Protein AF-A0A534IIW3-F1 (afdb_monomer_lite)

pLDDT: mean 70.83, std 12.28, range [40.91, 93.0]

Sequence (104 aa):
MATTTAAAPGAIARVAHEIKRPYVQVFGFLGLVTLIEVQIPSLGQTFHISETLQVVLLMSTAAAKAALVALYYMHLKYEPRILKLLPVAPLAFVILLLVVLSTA

Structure (mmCIF, N/CA/C/O backbone):
data_AF-A0A534IIW3-F1
#
_entry.id   AF-A0A534IIW3-F1
#
loop_
_atom_site.group_PDB
_atom_site.id
_atom_site.type_symbol
_atom_site.label_atom_id
_atom_site.label_alt_id
_atom_site.label_comp_id
_atom_site.label_asym_id
_atom_site.label_entity_id
_atom_site.label_seq_id
_atom_site.pdbx_PDB_ins_code
_atom_site.Cartn_x
_atom_site.Cartn_y
_atom_site.Cartn_z
_atom_site.occupancy
_atom_site.B_iso_or_equiv
_atom_site.auth_seq_id
_atom_site.auth_comp_id
_atom_site.auth_asym_id
_atom_site.auth_atom_id
_atom_site.pdbx_PDB_model_num
ATOM 1 N N . MET A 1 1 ? -33.992 0.710 47.624 1.00 40.91 1 MET A N 1
ATOM 2 C CA . MET A 1 1 ? -34.580 0.857 46.275 1.00 40.91 1 MET A CA 1
ATOM 3 C C . MET A 1 1 ? -33.448 1.125 45.297 1.00 40.91 1 MET A C 1
ATOM 5 O O . MET A 1 1 ? -32.946 2.238 45.261 1.00 40.91 1 MET A O 1
ATOM 9 N N . ALA A 1 2 ? -32.976 0.093 44.598 1.00 43.59 2 ALA A N 1
ATOM 10 C CA . ALA A 1 2 ? -31.946 0.234 43.574 1.00 43.59 2 ALA A CA 1
ATOM 11 C C . ALA A 1 2 ? -32.630 0.557 42.240 1.00 43.59 2 ALA A C 1
ATOM 13 O O . ALA A 1 2 ? -33.373 -0.261 41.701 1.00 43.59 2 ALA A O 1
ATOM 14 N N . THR A 1 3 ? -32.420 1.768 41.738 1.00 48.34 3 THR A N 1
ATOM 15 C CA . THR A 1 3 ? -32.846 2.202 40.409 1.00 48.34 3 THR A CA 1
ATOM 16 C C . THR A 1 3 ? -31.976 1.510 39.360 1.00 48.34 3 THR A C 1
ATOM 18 O O . THR A 1 3 ? -30.891 1.972 39.017 1.00 48.34 3 THR A O 1
ATOM 21 N N . THR A 1 4 ? -32.436 0.363 38.853 1.00 53.84 4 THR A N 1
ATOM 22 C CA . THR A 1 4 ? -31.894 -0.219 37.620 1.00 53.84 4 THR A CA 1
ATOM 23 C C . THR A 1 4 ? -32.422 0.618 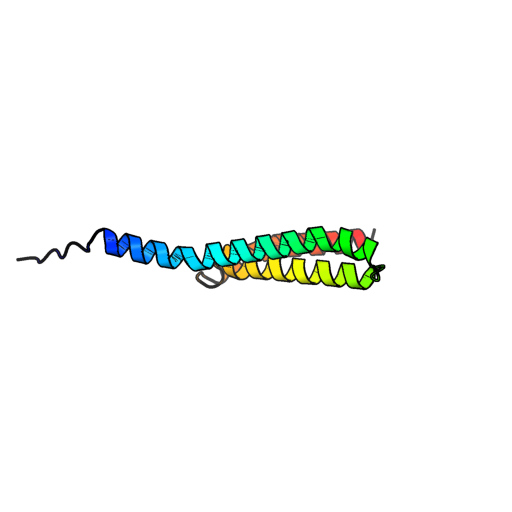36.453 1.00 53.84 4 THR A C 1
ATOM 25 O O . THR A 1 4 ? -33.545 0.459 35.981 1.00 53.84 4 THR A O 1
ATOM 28 N N . THR A 1 5 ? -31.628 1.600 36.031 1.00 58.16 5 THR A N 1
ATOM 29 C CA . THR A 1 5 ? -31.836 2.301 34.764 1.00 58.16 5 THR A CA 1
ATOM 30 C C . THR A 1 5 ? -31.422 1.338 33.658 1.00 58.16 5 THR A C 1
ATOM 32 O O . THR A 1 5 ? -30.244 1.228 33.323 1.00 58.16 5 THR A O 1
ATOM 35 N N . ALA A 1 6 ? -32.386 0.589 33.124 1.00 58.38 6 ALA A N 1
ATOM 36 C CA . ALA A 1 6 ? -32.200 -0.207 31.921 1.00 58.38 6 ALA A CA 1
ATOM 37 C C . ALA A 1 6 ? -31.867 0.744 30.761 1.00 58.38 6 ALA A C 1
ATOM 39 O O . ALA A 1 6 ? -32.745 1.413 30.215 1.00 58.38 6 ALA A O 1
ATOM 40 N N . ALA A 1 7 ? -30.581 0.854 30.421 1.00 57.41 7 ALA A N 1
ATOM 41 C CA . ALA A 1 7 ? -30.132 1.574 29.240 1.00 57.41 7 ALA A CA 1
ATOM 42 C C . ALA A 1 7 ? -30.878 1.015 28.018 1.00 57.41 7 ALA A C 1
ATOM 44 O O . ALA A 1 7 ? -30.807 -0.181 27.734 1.00 57.41 7 ALA A O 1
ATOM 45 N N . ALA A 1 8 ? -31.647 1.869 27.338 1.00 61.38 8 ALA A N 1
ATOM 46 C CA . ALA A 1 8 ? -32.510 1.470 26.235 1.00 61.38 8 ALA A CA 1
ATOM 47 C C . ALA A 1 8 ? -31.715 0.660 25.185 1.00 61.38 8 ALA A C 1
ATOM 49 O O . ALA A 1 8 ? -30.659 1.130 24.750 1.00 61.38 8 ALA A O 1
ATOM 50 N N . PRO A 1 9 ? -32.212 -0.503 24.713 1.00 60.47 9 PRO A N 1
ATOM 51 C CA . PRO A 1 9 ? -31.501 -1.367 23.759 1.00 60.47 9 PRO A CA 1
ATOM 52 C C . PRO A 1 9 ? -31.030 -0.626 22.495 1.00 60.47 9 PRO A C 1
ATOM 54 O O . PRO A 1 9 ? -29.990 -0.939 21.916 1.00 60.47 9 PRO A O 1
ATOM 57 N N . GLY A 1 10 ? -31.768 0.415 22.092 1.00 59.75 10 GLY A N 1
ATOM 58 C CA . GLY A 1 10 ? -31.430 1.266 20.953 1.00 59.75 10 GLY A CA 1
ATOM 59 C C . GLY A 1 10 ? -30.213 2.175 21.166 1.00 59.75 10 GLY A C 1
ATOM 60 O O . GLY A 1 10 ? -29.544 2.505 20.191 1.00 59.75 10 GLY A O 1
ATOM 61 N N . ALA A 1 11 ? -29.886 2.557 22.406 1.00 61.19 11 ALA A N 1
ATOM 62 C CA . ALA A 1 11 ? -28.734 3.413 22.700 1.00 61.19 11 ALA A CA 1
ATOM 63 C C . ALA A 1 11 ? -27.409 2.678 22.443 1.00 61.19 11 ALA A C 1
ATOM 65 O O . ALA A 1 11 ? -26.506 3.234 21.820 1.00 61.19 11 ALA A O 1
ATOM 66 N N . ILE A 1 12 ? -27.328 1.396 22.819 1.00 60.16 12 ILE A N 1
ATOM 67 C CA . ILE A 1 12 ? -26.151 0.551 22.559 1.00 60.16 12 ILE A CA 1
ATOM 68 C C . ILE A 1 12 ? -25.993 0.290 21.050 1.00 60.16 12 ILE A C 1
ATOM 70 O O . ILE A 1 12 ? -24.885 0.369 20.521 1.00 60.16 12 ILE A O 1
ATOM 74 N N . ALA A 1 13 ? -27.100 0.074 20.327 1.00 60.06 13 ALA A N 1
ATOM 75 C CA . ALA A 1 13 ? -27.080 -0.114 18.874 1.00 60.06 13 ALA A CA 1
ATOM 76 C C . ALA A 1 13 ? -26.636 1.148 18.103 1.00 60.06 13 ALA A C 1
ATOM 78 O O . ALA A 1 13 ? -25.891 1.039 17.129 1.00 60.06 13 ALA A O 1
ATOM 79 N N . ARG A 1 14 ? -27.047 2.348 18.544 1.00 59.50 14 ARG A N 1
ATOM 80 C CA . ARG A 1 14 ? -26.648 3.627 17.923 1.00 59.50 14 ARG A CA 1
ATOM 81 C C . ARG A 1 14 ? -25.151 3.901 18.093 1.00 59.50 14 ARG A C 1
ATOM 83 O O . ARG A 1 14 ? -24.492 4.248 17.117 1.00 59.50 14 ARG A O 1
ATOM 90 N N . VAL A 1 15 ? -24.609 3.671 19.291 1.00 58.91 15 VAL A N 1
ATOM 91 C CA . VAL A 1 15 ? -23.171 3.835 19.581 1.00 58.91 15 VAL A CA 1
ATOM 92 C C . VAL A 1 15 ? -22.330 2.812 18.808 1.00 58.91 15 VAL A C 1
ATOM 94 O O . VAL A 1 15 ? -21.332 3.172 18.187 1.00 58.91 15 VAL A O 1
ATOM 97 N N . ALA A 1 16 ? -22.763 1.547 18.753 1.00 56.97 16 ALA A N 1
ATOM 98 C CA . ALA A 1 16 ? -22.086 0.521 17.958 1.00 56.97 16 ALA A CA 1
ATOM 99 C C . ALA A 1 16 ? -22.086 0.840 16.449 1.00 56.97 16 ALA A C 1
ATOM 101 O O . ALA A 1 16 ? -21.133 0.504 15.743 1.00 56.97 16 ALA A O 1
ATOM 102 N N . HIS A 1 17 ? -23.138 1.493 15.945 1.00 55.19 17 HIS A N 1
ATOM 103 C CA . HIS A 1 17 ? -23.227 1.904 14.545 1.00 55.19 17 HIS A CA 1
ATOM 104 C C . HIS A 1 17 ? -22.307 3.093 14.214 1.00 55.19 17 HIS A C 1
ATOM 106 O O . HIS A 1 17 ? -21.718 3.123 13.133 1.00 55.19 17 HIS A O 1
ATOM 112 N N . GLU A 1 18 ? -22.113 4.038 15.140 1.00 56.56 18 GLU A N 1
ATOM 113 C CA . GLU A 1 18 ? -21.178 5.154 14.938 1.00 56.56 18 GLU A CA 1
ATOM 114 C C . GLU A 1 18 ? -19.719 4.701 14.817 1.00 56.56 18 GLU A C 1
ATOM 116 O O . GLU A 1 18 ? -19.000 5.198 13.951 1.00 56.56 18 GLU A O 1
ATOM 121 N N . ILE A 1 19 ? -19.294 3.707 15.603 1.00 56.34 19 ILE A N 1
ATOM 122 C CA . ILE A 1 19 ? -17.906 3.211 15.589 1.00 56.34 19 ILE A CA 1
ATOM 123 C C . ILE A 1 19 ? -17.569 2.483 14.270 1.00 56.34 19 ILE A C 1
ATOM 125 O O . ILE A 1 19 ? -16.418 2.487 13.831 1.00 56.34 19 ILE A O 1
ATOM 129 N N . LYS A 1 20 ? -18.561 1.898 13.580 1.00 56.59 20 LYS A N 1
ATOM 130 C CA . LYS A 1 20 ? -18.352 1.174 12.309 1.00 56.59 20 LYS A CA 1
ATOM 131 C C . LYS A 1 20 ? -18.225 2.086 11.080 1.00 56.59 20 LYS A C 1
ATOM 133 O O . LYS A 1 20 ? -17.549 1.708 10.124 1.00 56.59 20 LYS A O 1
ATOM 138 N N . ARG A 1 21 ? -18.828 3.284 11.091 1.00 57.78 21 ARG A N 1
ATOM 139 C CA . ARG A 1 21 ? -18.800 4.239 9.958 1.00 57.78 21 ARG A CA 1
ATOM 140 C C . ARG A 1 21 ? -17.393 4.602 9.451 1.00 57.78 21 ARG A C 1
ATOM 142 O O . ARG A 1 21 ? -17.214 4.561 8.233 1.00 57.78 21 ARG A O 1
ATOM 149 N N . PRO A 1 22 ? -16.395 4.922 10.299 1.00 66.75 22 PRO A N 1
ATOM 150 C CA . PRO A 1 22 ? -15.074 5.315 9.803 1.00 66.75 22 PRO A CA 1
ATOM 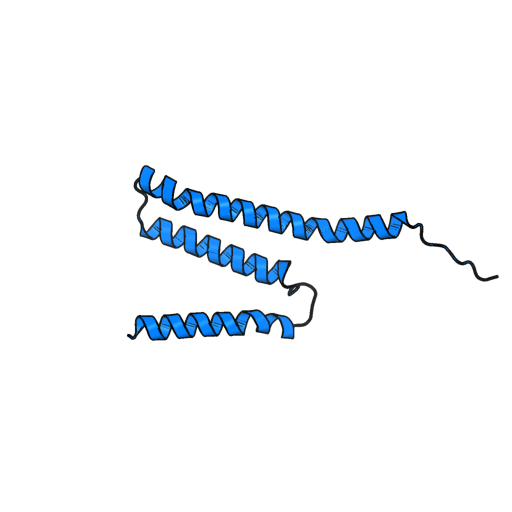151 C C . PRO A 1 22 ? -14.338 4.178 9.077 1.00 66.75 22 PRO A C 1
ATOM 153 O O . PRO A 1 22 ? -13.669 4.429 8.078 1.00 66.75 22 PRO A O 1
ATOM 156 N N . TYR A 1 23 ? -14.507 2.921 9.502 1.00 63.34 23 TYR A N 1
ATOM 157 C CA . TYR A 1 23 ? -13.858 1.767 8.863 1.00 63.34 23 TYR A CA 1
ATOM 158 C C . TYR A 1 23 ? -14.380 1.502 7.449 1.00 63.34 23 TYR A C 1
ATOM 160 O O . TYR A 1 23 ? -13.597 1.292 6.524 1.00 63.34 23 TYR A O 1
ATOM 168 N N . VAL A 1 24 ? -15.701 1.559 7.266 1.00 70.69 24 VAL A N 1
ATOM 169 C CA . VAL A 1 24 ? -16.332 1.306 5.960 1.00 70.69 24 VAL A CA 1
ATOM 170 C C . VAL A 1 24 ? -16.003 2.421 4.958 1.00 70.69 24 VAL A C 1
ATOM 172 O O . VAL A 1 24 ? -15.843 2.152 3.770 1.00 70.69 24 VAL A O 1
ATOM 175 N N . GLN A 1 25 ? -15.825 3.662 5.423 1.00 75.88 25 GLN A N 1
ATOM 176 C CA . GLN A 1 25 ? -15.377 4.771 4.572 1.00 75.88 25 GLN A CA 1
ATOM 177 C C . GLN A 1 25 ? -13.939 4.578 4.078 1.00 75.88 25 GLN A C 1
ATOM 179 O O . GLN A 1 25 ? -13.675 4.754 2.890 1.00 75.88 25 GLN A O 1
ATOM 184 N N . VAL A 1 26 ? -13.021 4.170 4.962 1.00 76.00 26 VAL A N 1
ATOM 185 C CA . VAL A 1 26 ? -11.629 3.880 4.581 1.00 76.00 26 VAL A CA 1
ATOM 186 C C . VAL A 1 26 ? -11.567 2.684 3.630 1.00 76.00 26 VAL A C 1
ATOM 188 O O . VAL A 1 26 ? -10.837 2.737 2.645 1.00 76.00 26 VAL A O 1
ATOM 191 N N . PHE A 1 27 ? -12.385 1.650 3.852 1.00 75.38 27 PHE A N 1
ATOM 192 C CA . PHE A 1 27 ? -12.523 0.524 2.925 1.00 75.38 27 PHE A CA 1
ATOM 193 C C . PHE A 1 27 ? -12.963 0.961 1.527 1.00 75.38 27 PHE A C 1
ATOM 195 O O . PHE A 1 27 ? -12.335 0.595 0.536 1.00 75.38 27 PHE A O 1
ATOM 202 N N . GLY A 1 28 ? -14.024 1.773 1.451 1.00 82.19 28 GLY A N 1
ATOM 203 C CA . GLY A 1 28 ? -14.527 2.302 0.186 1.00 82.19 28 GLY A CA 1
ATOM 204 C C . GLY A 1 28 ? -13.484 3.157 -0.533 1.00 82.19 28 GLY A C 1
ATOM 205 O O . GLY A 1 28 ? -13.296 3.007 -1.738 1.00 82.19 28 GLY A O 1
ATOM 206 N N . PHE A 1 29 ? -12.749 3.991 0.210 1.00 83.31 29 PHE A N 1
ATOM 207 C CA . PHE A 1 29 ? -11.651 4.783 -0.340 1.00 83.31 29 PHE A CA 1
ATOM 208 C C . PHE A 1 29 ? -10.527 3.896 -0.887 1.00 83.31 29 PHE A C 1
ATOM 210 O O . PHE A 1 29 ? -10.107 4.088 -2.023 1.00 83.31 29 PHE A O 1
ATOM 217 N N . LEU A 1 30 ? -10.085 2.882 -0.135 1.00 82.19 30 LEU A N 1
ATOM 218 C CA . LEU A 1 30 ? -9.091 1.919 -0.615 1.00 82.19 30 LEU A CA 1
ATOM 219 C C . LEU A 1 30 ? -9.558 1.202 -1.883 1.00 82.19 30 LEU A C 1
ATOM 221 O O . LEU A 1 30 ? -8.789 1.115 -2.836 1.00 82.19 30 LEU A O 1
ATOM 225 N N . GLY A 1 31 ? -10.809 0.740 -1.914 1.00 83.50 31 GLY A N 1
ATOM 226 C CA . GLY A 1 31 ? -11.399 0.110 -3.093 1.00 83.50 31 GLY A CA 1
ATOM 227 C C . GLY A 1 31 ? -11.381 1.032 -4.312 1.00 83.50 31 GLY A C 1
ATOM 228 O O . GLY A 1 31 ? -10.973 0.610 -5.392 1.00 83.50 31 GLY A O 1
ATOM 229 N N . LEU A 1 32 ? -11.732 2.307 -4.131 1.00 86.12 32 LEU A N 1
ATOM 230 C CA . LEU A 1 32 ? -11.710 3.298 -5.205 1.00 86.12 32 LEU A CA 1
ATOM 231 C C . LEU A 1 32 ? -10.287 3.576 -5.706 1.00 86.12 32 LEU A C 1
ATOM 233 O O . LEU A 1 32 ? -10.056 3.576 -6.913 1.00 86.12 32 LEU A O 1
ATOM 237 N N . VAL A 1 33 ? -9.317 3.751 -4.801 1.00 83.81 33 VAL A N 1
ATOM 238 C CA . VAL A 1 33 ? -7.908 3.952 -5.178 1.00 83.81 33 VAL A CA 1
ATOM 239 C C . VAL A 1 33 ? -7.364 2.714 -5.900 1.00 83.81 33 VAL A C 1
ATOM 241 O O . VAL A 1 33 ? -6.538 2.851 -6.794 1.00 83.81 33 VAL A O 1
ATOM 244 N N . THR A 1 34 ? -7.801 1.498 -5.552 1.00 85.56 34 THR A N 1
ATOM 245 C CA . THR A 1 34 ? -7.424 0.262 -6.267 1.00 85.56 34 THR A CA 1
ATOM 246 C C . THR A 1 34 ? -8.036 0.205 -7.656 1.00 85.56 34 THR A C 1
ATOM 248 O O . THR A 1 34 ? -7.340 -0.127 -8.609 1.00 85.56 34 THR A O 1
ATOM 251 N N . LEU A 1 35 ? -9.308 0.580 -7.790 1.00 85.69 35 LEU A N 1
ATOM 252 C CA . LEU A 1 35 ? -9.967 0.629 -9.089 1.00 85.69 35 LEU A CA 1
ATOM 253 C C . LEU A 1 35 ? -9.250 1.610 -10.023 1.00 85.69 35 LEU A C 1
ATOM 255 O O . LEU A 1 35 ? -8.963 1.268 -11.161 1.00 85.69 35 LEU A O 1
ATOM 259 N N . ILE A 1 36 ? -8.885 2.793 -9.521 1.00 83.44 36 ILE A N 1
ATOM 260 C CA . ILE A 1 36 ? -8.095 3.771 -10.278 1.00 83.44 36 ILE A CA 1
ATOM 261 C C . ILE A 1 36 ? -6.740 3.172 -10.673 1.00 83.44 36 ILE A C 1
ATOM 263 O O . ILE A 1 36 ? -6.361 3.257 -11.835 1.00 83.44 36 ILE A O 1
ATOM 267 N N . GLU A 1 37 ? -6.039 2.521 -9.743 1.00 80.88 37 GLU A N 1
ATOM 268 C CA . GLU A 1 37 ? -4.736 1.893 -9.997 1.00 80.88 37 GLU A CA 1
ATOM 269 C C . GLU A 1 37 ? -4.777 0.861 -11.122 1.00 80.88 37 GLU A C 1
ATOM 271 O O . GLU A 1 37 ? -3.895 0.871 -11.970 1.00 80.88 37 GLU A O 1
ATOM 276 N N . VAL A 1 38 ? -5.805 0.009 -11.163 1.00 84.25 38 VAL A N 1
ATOM 277 C CA . VAL A 1 38 ? -5.983 -0.992 -12.228 1.00 84.25 38 VAL A CA 1
ATOM 278 C C . V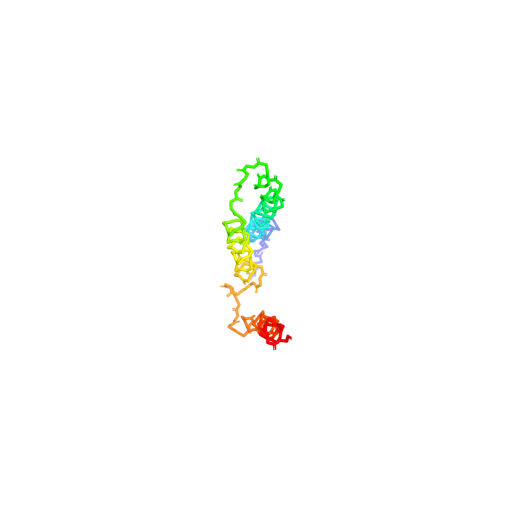AL A 1 38 ? -6.226 -0.323 -13.584 1.00 84.25 38 VAL A C 1
ATOM 280 O O . VAL A 1 38 ? -5.788 -0.839 -14.610 1.00 84.25 38 VAL A O 1
ATOM 283 N N . GLN A 1 39 ? -6.850 0.858 -13.594 1.00 81.19 39 GLN A N 1
ATOM 284 C CA . GLN A 1 39 ? -7.113 1.608 -14.820 1.00 81.19 39 GLN A CA 1
ATOM 285 C C . GLN A 1 39 ? -5.906 2.437 -15.305 1.00 81.19 39 GLN A C 1
ATOM 287 O O . GLN A 1 39 ? -5.825 2.734 -16.501 1.00 81.19 39 GLN A O 1
ATOM 292 N N . ILE A 1 40 ? -4.954 2.796 -14.430 1.00 76.88 40 ILE A N 1
ATOM 293 C CA . ILE A 1 40 ? -3.759 3.584 -14.792 1.00 76.88 40 ILE A CA 1
ATOM 294 C C . ILE A 1 40 ? -2.884 2.884 -15.857 1.00 76.88 40 ILE A C 1
ATOM 296 O O . ILE A 1 40 ? -2.480 3.572 -16.793 1.00 76.88 40 ILE A O 1
ATOM 300 N N . PRO A 1 41 ? -2.585 1.569 -15.792 1.00 72.88 41 PRO A N 1
ATOM 301 C CA . PRO A 1 41 ? -1.904 0.811 -16.847 1.00 72.88 41 PRO A CA 1
ATOM 302 C C . PRO A 1 41 ? -2.548 0.972 -18.225 1.00 72.88 41 PRO A C 1
ATOM 304 O O . PRO A 1 41 ? -1.894 1.389 -19.181 1.00 72.88 41 PRO A O 1
ATOM 307 N N . SER A 1 42 ? -3.856 0.720 -18.301 1.00 72.81 42 SER A N 1
ATOM 308 C CA . SER A 1 42 ? -4.641 0.790 -19.537 1.00 72.81 42 SER A CA 1
ATOM 309 C C . SER A 1 42 ? -4.731 2.205 -20.118 1.00 72.81 42 SER A C 1
ATOM 311 O O . SER A 1 42 ? -4.628 2.394 -21.332 1.00 72.81 42 SER A O 1
ATOM 313 N N . LEU A 1 43 ? -4.881 3.221 -19.263 1.00 66.50 43 LEU A N 1
ATOM 314 C CA . LEU A 1 43 ? -4.922 4.617 -19.700 1.00 66.50 43 LEU A CA 1
ATOM 315 C C . LEU A 1 43 ? -3.522 5.132 -20.062 1.00 66.50 43 LEU A C 1
ATOM 317 O O . LEU A 1 43 ? -3.371 5.827 -21.060 1.00 66.50 43 LEU A O 1
ATOM 321 N N . GLY A 1 44 ? -2.483 4.749 -19.320 1.00 65.38 44 GLY A N 1
ATOM 322 C CA . GLY A 1 44 ? -1.103 5.155 -19.591 1.00 65.38 44 GLY A CA 1
ATOM 323 C C . GLY A 1 44 ? -0.570 4.642 -20.927 1.00 65.38 44 GLY A C 1
ATOM 324 O O . GLY A 1 44 ? 0.086 5.406 -21.634 1.00 65.38 44 GLY A O 1
ATOM 325 N N . GLN A 1 45 ? -0.937 3.415 -21.326 1.00 63.00 45 GLN A N 1
ATOM 326 C CA . GLN A 1 45 ? -0.651 2.913 -22.677 1.00 63.00 45 GLN A CA 1
ATOM 327 C C . GLN A 1 45 ? -1.383 3.706 -23.766 1.00 63.00 45 GLN A C 1
ATOM 329 O O . GLN A 1 45 ? -0.811 3.976 -24.816 1.00 63.00 45 GLN A O 1
ATOM 334 N N . THR A 1 46 ? -2.628 4.118 -23.514 1.00 61.31 46 THR A N 1
ATOM 335 C CA . THR A 1 46 ? -3.428 4.881 -24.488 1.00 61.31 46 THR A CA 1
ATOM 336 C C . THR A 1 46 ? -2.910 6.318 -24.659 1.00 61.31 46 THR A C 1
ATOM 338 O O . THR A 1 46 ? -2.943 6.865 -25.759 1.00 61.31 46 THR A O 1
ATOM 341 N N . PHE A 1 47 ? -2.396 6.929 -23.587 1.00 63.81 47 PHE A N 1
ATOM 342 C CA . PHE A 1 47 ? -1.935 8.323 -23.558 1.00 63.81 47 PHE A CA 1
ATOM 343 C C . PHE A 1 47 ? -0.410 8.502 -23.726 1.00 63.81 47 PHE A C 1
ATOM 345 O O . PHE A 1 47 ? 0.064 9.631 -23.615 1.00 63.81 47 PHE A O 1
ATOM 352 N N . HIS A 1 48 ? 0.360 7.439 -24.011 1.00 62.69 48 HIS A N 1
ATOM 353 C CA . HIS A 1 48 ? 1.834 7.473 -24.117 1.00 62.69 48 HIS A CA 1
ATOM 354 C C . HIS A 1 48 ? 2.517 8.147 -22.914 1.00 62.69 48 HIS A C 1
ATOM 356 O O . HIS A 1 48 ? 3.414 8.982 -23.051 1.00 62.69 48 HIS A O 1
ATOM 362 N N . ILE A 1 49 ? 2.076 7.803 -21.706 1.00 67.31 49 ILE A N 1
ATOM 363 C CA . ILE A 1 49 ? 2.694 8.320 -20.485 1.00 67.31 49 ILE A CA 1
ATOM 364 C C . ILE A 1 49 ? 4.038 7.608 -20.286 1.00 67.31 49 ILE A C 1
ATOM 366 O O . ILE A 1 49 ? 4.133 6.398 -20.471 1.00 67.31 49 ILE A O 1
ATOM 370 N N . SER A 1 50 ? 5.080 8.353 -19.903 1.00 75.62 50 SER A N 1
ATOM 371 C CA . SER A 1 50 ? 6.392 7.781 -19.579 1.00 75.62 50 SER A CA 1
ATOM 372 C C . SER A 1 50 ? 6.256 6.670 -18.531 1.00 75.62 50 SER A C 1
ATOM 374 O O . SER A 1 50 ? 5.680 6.897 -17.462 1.00 75.62 50 SER A O 1
ATOM 376 N N . GLU A 1 51 ? 6.813 5.491 -18.825 1.00 74.81 51 GLU A N 1
ATOM 377 C CA . GLU A 1 51 ? 6.763 4.308 -17.950 1.00 74.81 51 GLU A CA 1
ATOM 378 C C . GLU A 1 51 ? 7.249 4.628 -16.531 1.00 74.81 51 GLU A C 1
ATOM 380 O O . GLU A 1 51 ? 6.652 4.197 -15.547 1.00 74.81 51 GLU A O 1
ATOM 385 N N . THR A 1 52 ? 8.267 5.483 -16.407 1.00 76.69 52 THR A N 1
ATOM 386 C CA . THR A 1 52 ? 8.797 5.933 -15.117 1.00 76.69 52 THR A CA 1
ATOM 387 C C . THR A 1 52 ? 7.742 6.658 -14.285 1.00 76.69 52 THR A C 1
ATOM 389 O O . THR A 1 52 ? 7.611 6.405 -13.088 1.00 76.69 52 THR A O 1
ATOM 392 N N . LEU A 1 53 ? 6.959 7.546 -14.904 1.00 79.06 53 LEU A N 1
ATOM 393 C CA . LEU A 1 53 ? 5.923 8.301 -14.201 1.00 79.06 53 LEU A CA 1
ATOM 394 C C . LEU A 1 53 ? 4.786 7.379 -13.753 1.00 79.06 53 LEU A C 1
ATOM 396 O O . LEU A 1 53 ? 4.267 7.533 -12.648 1.00 79.06 53 LEU A O 1
ATOM 400 N N . GLN A 1 54 ? 4.442 6.394 -14.583 1.00 78.06 54 GLN A N 1
ATOM 401 C CA . GLN A 1 54 ? 3.448 5.380 -14.258 1.00 78.06 54 GLN A CA 1
ATOM 402 C C . GLN A 1 54 ? 3.894 4.535 -13.058 1.00 78.06 54 GLN A C 1
ATOM 404 O O . GLN A 1 54 ? 3.153 4.426 -12.083 1.00 78.06 54 GLN A O 1
ATOM 409 N N . VAL A 1 55 ? 5.128 4.022 -13.071 1.00 80.25 55 VAL A N 1
ATOM 410 C CA . VAL A 1 55 ? 5.698 3.243 -11.959 1.00 80.25 55 VAL A CA 1
ATOM 411 C C . VAL A 1 55 ? 5.715 4.049 -10.660 1.00 80.25 55 VAL A C 1
ATOM 413 O O . VAL A 1 55 ? 5.304 3.533 -9.621 1.00 80.25 55 VAL A O 1
ATOM 416 N N . VAL A 1 56 ? 6.131 5.320 -10.706 1.00 84.44 56 VAL A N 1
ATOM 417 C CA . VAL A 1 56 ? 6.148 6.197 -9.523 1.00 84.44 56 VAL A CA 1
ATOM 418 C C . VAL A 1 56 ? 4.737 6.410 -8.970 1.00 84.44 56 VAL A C 1
ATOM 420 O O . VAL A 1 56 ? 4.538 6.301 -7.759 1.00 84.44 56 VAL A O 1
ATOM 423 N N . LEU A 1 57 ? 3.751 6.662 -9.838 1.00 81.62 57 LEU A N 1
ATOM 424 C CA . LEU A 1 57 ? 2.350 6.810 -9.438 1.00 81.62 57 LEU A CA 1
ATOM 425 C C . LEU A 1 57 ? 1.832 5.543 -8.756 1.00 81.62 57 LEU A C 1
ATOM 427 O O . LEU A 1 57 ? 1.383 5.640 -7.616 1.00 81.62 57 LEU A O 1
ATOM 431 N N . LEU A 1 58 ? 1.979 4.376 -9.394 1.00 83.50 58 LEU A N 1
ATOM 432 C CA . LEU A 1 58 ? 1.526 3.099 -8.834 1.00 83.50 58 LEU A CA 1
ATOM 433 C C . LEU A 1 58 ? 2.219 2.771 -7.504 1.00 83.50 58 LEU A C 1
ATOM 435 O O . LEU A 1 58 ? 1.560 2.338 -6.561 1.00 83.50 58 LEU A O 1
ATOM 439 N N . MET A 1 59 ? 3.530 3.004 -7.394 1.00 83.44 59 MET A N 1
ATOM 440 C CA . MET A 1 59 ? 4.261 2.791 -6.140 1.00 83.44 59 MET A CA 1
ATOM 441 C C . MET A 1 59 ? 3.794 3.732 -5.031 1.00 83.44 59 MET A C 1
ATOM 443 O O . MET A 1 59 ? 3.618 3.299 -3.891 1.00 83.44 59 MET A O 1
ATOM 447 N N . SER A 1 60 ? 3.554 5.005 -5.352 1.00 83.06 60 SER A N 1
ATOM 448 C CA . SER A 1 60 ? 3.084 5.984 -4.370 1.00 83.06 60 SER A CA 1
ATOM 449 C C . SER A 1 60 ? 1.693 5.637 -3.826 1.00 83.06 60 SER A C 1
ATOM 451 O O . SER A 1 60 ? 1.482 5.671 -2.610 1.00 83.06 60 SER A O 1
ATOM 453 N N . THR A 1 61 ? 0.755 5.227 -4.688 1.00 81.00 61 THR A N 1
ATOM 454 C CA . THR A 1 61 ? -0.594 4.827 -4.268 1.00 81.00 61 THR A CA 1
ATOM 455 C C . THR A 1 61 ? -0.600 3.483 -3.545 1.00 81.00 61 THR A C 1
ATOM 457 O O . THR A 1 61 ? -1.335 3.339 -2.561 1.00 81.00 61 THR A O 1
ATOM 460 N N . ALA A 1 62 ? 0.268 2.541 -3.927 1.00 82.88 62 ALA A N 1
ATOM 461 C CA . ALA A 1 62 ? 0.459 1.291 -3.197 1.00 82.88 62 ALA A CA 1
ATOM 462 C C . ALA A 1 62 ? 0.983 1.542 -1.770 1.00 82.88 62 ALA A C 1
ATOM 464 O O . ALA A 1 62 ? 0.431 1.014 -0.799 1.00 82.88 62 ALA A O 1
ATOM 465 N N . ALA A 1 63 ? 1.989 2.411 -1.619 1.00 81.56 63 ALA A N 1
ATOM 466 C CA . ALA A 1 63 ? 2.526 2.796 -0.314 1.00 81.56 63 ALA A CA 1
ATOM 467 C C . ALA A 1 63 ? 1.481 3.525 0.551 1.00 81.56 63 ALA A C 1
ATOM 469 O O . ALA A 1 63 ? 1.337 3.224 1.738 1.00 81.56 63 ALA A O 1
ATOM 470 N N . ALA A 1 64 ? 0.699 4.437 -0.038 1.00 81.00 64 ALA A N 1
ATOM 471 C CA . ALA A 1 64 ? -0.372 5.143 0.665 1.00 81.00 64 ALA A CA 1
ATOM 472 C C . ALA A 1 64 ? -1.468 4.190 1.180 1.00 81.00 64 ALA A C 1
ATOM 474 O O . ALA A 1 64 ? -1.926 4.331 2.318 1.00 81.00 64 ALA A O 1
ATOM 475 N N . LYS A 1 65 ? -1.857 3.181 0.388 1.00 81.25 65 LYS A N 1
ATOM 476 C CA . LYS A 1 65 ? -2.786 2.124 0.825 1.00 81.25 65 LYS A CA 1
ATOM 477 C C . LYS A 1 65 ? -2.209 1.305 1.969 1.00 81.25 65 LYS A C 1
ATOM 479 O O . LYS A 1 65 ? -2.905 1.095 2.958 1.00 81.25 65 LYS A O 1
ATOM 484 N N . ALA A 1 66 ? -0.950 0.881 1.862 1.00 77.25 66 ALA A N 1
ATOM 485 C CA . ALA A 1 66 ? -0.278 0.137 2.923 1.00 77.25 66 ALA A CA 1
ATOM 486 C C . ALA A 1 66 ? -0.249 0.940 4.236 1.00 77.25 66 ALA A C 1
ATOM 488 O O . ALA A 1 66 ? -0.573 0.403 5.296 1.00 77.25 66 ALA A O 1
ATOM 489 N N . ALA A 1 67 ? 0.036 2.244 4.161 1.00 74.81 67 ALA A N 1
ATOM 490 C CA . ALA A 1 67 ? -0.007 3.143 5.310 1.00 74.81 67 ALA A CA 1
ATOM 491 C C . ALA A 1 67 ? -1.425 3.290 5.893 1.00 74.81 67 ALA A C 1
ATOM 493 O O . ALA A 1 67 ? -1.590 3.232 7.111 1.00 74.81 67 ALA A O 1
ATOM 494 N N . LEU A 1 68 ? -2.456 3.431 5.050 1.00 71.38 68 LEU A N 1
ATOM 495 C CA . LEU A 1 68 ? -3.857 3.489 5.485 1.00 71.38 68 LEU A CA 1
ATOM 496 C C . LEU A 1 68 ? -4.312 2.184 6.151 1.00 71.38 68 LEU A C 1
ATOM 498 O O . LEU A 1 68 ? -4.950 2.235 7.200 1.00 71.38 68 LEU A O 1
ATOM 502 N N . VAL A 1 69 ? -3.956 1.024 5.594 1.00 74.00 69 VAL A N 1
ATOM 503 C CA . VAL A 1 69 ? -4.262 -0.287 6.189 1.00 74.00 69 VAL A CA 1
ATOM 504 C C . VAL A 1 69 ? -3.555 -0.441 7.535 1.00 74.00 69 VAL A C 1
ATOM 506 O O . VAL A 1 69 ? -4.186 -0.838 8.516 1.00 74.00 69 VAL A O 1
ATOM 509 N N . ALA A 1 70 ? -2.278 -0.057 7.616 1.00 69.81 70 ALA A N 1
ATOM 510 C CA . ALA A 1 70 ? -1.516 -0.098 8.859 1.00 69.81 70 ALA A CA 1
ATOM 511 C C . ALA A 1 70 ? -2.084 0.852 9.929 1.00 69.81 70 ALA A C 1
ATOM 513 O O . ALA A 1 70 ? -2.191 0.464 11.088 1.00 69.81 70 ALA A O 1
ATOM 514 N N . LEU A 1 71 ? -2.478 2.081 9.574 1.00 67.38 71 LEU A N 1
ATOM 515 C CA . LEU A 1 71 ? -3.010 3.044 10.545 1.00 67.38 71 LEU A CA 1
ATOM 516 C C . LEU A 1 71 ? -4.451 2.750 10.977 1.00 67.38 71 LEU A C 1
ATOM 518 O O . LEU A 1 71 ? -4.756 2.874 12.164 1.00 67.38 71 LEU A O 1
ATOM 522 N N . TYR A 1 72 ? -5.336 2.442 10.023 1.00 63.62 72 TYR A N 1
ATOM 523 C CA . TYR A 1 72 ? -6.773 2.317 10.273 1.00 63.62 72 TYR A CA 1
ATOM 524 C C . TYR A 1 72 ? -7.201 0.873 10.507 1.00 63.62 72 TYR A C 1
ATOM 526 O O . TYR A 1 72 ? -7.872 0.615 11.495 1.00 63.62 72 TYR A O 1
ATOM 534 N N . TYR A 1 73 ? -6.811 -0.076 9.654 1.00 60.84 73 TYR A N 1
ATOM 535 C CA . TYR A 1 73 ? -7.304 -1.456 9.742 1.00 60.84 73 TYR A CA 1
ATOM 536 C C . TYR A 1 73 ? -6.601 -2.291 10.818 1.00 60.84 73 TYR A C 1
ATOM 538 O O . TYR A 1 73 ? -7.247 -3.097 11.486 1.00 60.84 73 TYR A O 1
ATOM 546 N N . MET A 1 74 ? -5.308 -2.057 11.054 1.00 62.75 74 MET A N 1
ATOM 547 C CA . MET A 1 74 ? -4.549 -2.753 12.102 1.00 62.75 74 MET A CA 1
ATOM 548 C C . MET A 1 74 ? -4.694 -2.148 13.511 1.00 62.75 74 MET A C 1
ATOM 550 O O . MET A 1 74 ? -3.960 -2.534 14.411 1.00 62.75 74 MET A O 1
ATOM 554 N N . HIS A 1 75 ? -5.629 -1.217 13.741 1.00 58.88 75 HIS A N 1
ATOM 555 C CA . HIS A 1 75 ? -5.903 -0.639 15.071 1.00 58.88 75 HIS A CA 1
ATOM 556 C C . HIS A 1 75 ? -4.717 0.089 15.746 1.00 58.88 75 HIS A C 1
ATOM 558 O O . HIS A 1 75 ? -4.814 0.516 16.896 1.00 58.88 75 HIS A O 1
ATOM 564 N N . LEU A 1 76 ? -3.628 0.371 15.020 1.00 56.69 76 LEU A N 1
ATOM 565 C CA . LEU A 1 76 ? -2.430 1.056 15.531 1.00 56.69 76 LEU A CA 1
ATOM 566 C C . LEU A 1 76 ? -2.675 2.453 16.128 1.00 56.69 76 LEU A C 1
ATOM 568 O O . LEU A 1 76 ? -1.806 2.988 16.825 1.00 56.69 76 LEU A O 1
ATOM 572 N N . LYS A 1 77 ? -3.805 3.079 15.786 1.00 52.47 77 LYS A N 1
ATOM 573 C CA . LYS A 1 77 ? -4.233 4.370 16.334 1.00 52.47 77 LYS A CA 1
ATOM 574 C C . LYS A 1 77 ? -4.910 4.236 17.710 1.00 52.47 77 LYS A C 1
ATOM 576 O O . LYS A 1 77 ? -4.931 5.219 18.443 1.00 52.47 77 LYS A O 1
ATOM 581 N N . TYR A 1 78 ? -5.425 3.054 18.061 1.00 51.62 78 TYR A N 1
ATOM 582 C CA . TYR A 1 78 ? -6.243 2.817 19.259 1.00 51.62 78 TYR A CA 1
ATOM 583 C C . TYR A 1 78 ? -5.664 1.771 20.240 1.00 51.62 78 TYR A C 1
ATOM 585 O O . TYR A 1 78 ? -6.197 1.640 21.338 1.00 51.62 78 TYR A O 1
ATOM 593 N N . GLU A 1 79 ? -4.562 1.084 19.909 1.00 45.69 79 GLU A N 1
ATOM 594 C CA . GLU A 1 79 ? -3.977 -0.007 20.718 1.00 45.69 79 GLU A CA 1
ATOM 595 C C . GLU A 1 79 ? -2.435 0.085 20.903 1.00 45.69 79 GLU A C 1
ATOM 597 O O . GLU A 1 79 ? -1.773 0.886 20.232 1.00 45.69 79 GLU A O 1
ATOM 602 N N . PRO A 1 80 ? -1.829 -0.666 21.858 1.00 52.78 80 PRO A N 1
ATOM 603 C CA . PRO A 1 80 ? -0.466 -0.422 22.342 1.00 52.78 80 PRO A CA 1
ATOM 604 C C . PRO A 1 80 ? 0.636 -0.683 21.302 1.00 52.78 80 PRO A C 1
ATOM 606 O O . PRO A 1 80 ? 0.520 -1.519 20.408 1.00 52.78 80 PRO A O 1
ATOM 609 N N . ARG A 1 81 ? 1.768 0.021 21.472 1.00 59.50 81 ARG A N 1
ATOM 610 C CA . ARG A 1 81 ? 2.900 0.115 20.521 1.00 59.50 81 ARG A CA 1
ATOM 611 C C . ARG A 1 81 ? 3.483 -1.224 20.030 1.00 59.50 81 ARG A C 1
ATOM 613 O O . ARG A 1 81 ? 4.126 -1.233 18.986 1.00 59.50 81 ARG A O 1
ATOM 620 N N . ILE A 1 82 ? 3.251 -2.332 20.735 1.00 56.34 82 ILE A N 1
ATOM 621 C CA . ILE A 1 82 ? 3.717 -3.679 20.362 1.00 56.34 82 ILE A CA 1
ATOM 622 C C . ILE A 1 82 ? 3.042 -4.212 19.088 1.00 56.34 82 ILE A C 1
ATOM 624 O O . ILE A 1 82 ? 3.709 -4.846 18.274 1.00 56.34 82 ILE A O 1
ATOM 628 N N . LEU A 1 83 ? 1.768 -3.888 18.840 1.00 58.44 83 LEU A N 1
ATOM 629 C CA . LEU A 1 83 ? 1.066 -4.329 17.626 1.00 58.44 83 LEU A CA 1
ATOM 630 C C . LEU A 1 83 ? 1.567 -3.607 16.361 1.00 58.44 83 LEU A C 1
ATOM 632 O O . LEU A 1 83 ? 1.390 -4.117 15.257 1.00 58.44 83 LEU A O 1
ATOM 636 N N . LYS A 1 84 ? 2.289 -2.478 16.504 1.00 60.81 84 LYS A N 1
ATOM 637 C CA . LYS A 1 84 ? 2.958 -1.810 15.371 1.00 60.81 84 LYS A CA 1
ATOM 638 C C . LYS A 1 84 ? 4.075 -2.648 14.761 1.00 60.81 84 LYS A C 1
ATOM 640 O O . LYS A 1 84 ? 4.412 -2.434 13.603 1.00 60.81 84 LYS A O 1
ATOM 645 N N . LEU A 1 85 ? 4.664 -3.560 15.535 1.00 63.38 85 LEU A N 1
ATOM 646 C CA . LEU A 1 85 ? 5.820 -4.349 15.115 1.00 63.38 85 LEU A CA 1
ATOM 647 C C . LEU A 1 85 ? 5.420 -5.570 14.271 1.00 63.38 85 LEU A C 1
ATOM 649 O O . LEU A 1 85 ? 6.235 -6.084 13.509 1.00 63.38 85 LEU A O 1
ATOM 653 N N . LEU A 1 86 ? 4.154 -5.994 14.349 1.00 70.25 86 LEU A N 1
ATOM 654 C CA . LEU A 1 86 ? 3.622 -7.125 13.589 1.00 70.25 86 LEU A CA 1
ATOM 655 C C . LEU A 1 86 ? 3.747 -6.941 12.061 1.00 70.25 86 LEU A C 1
ATOM 657 O O . LEU A 1 86 ? 4.241 -7.861 11.416 1.00 70.25 86 LEU A O 1
ATOM 661 N N . PRO A 1 87 ? 3.390 -5.784 11.458 1.00 70.38 87 PRO A N 1
ATOM 662 C CA . PRO A 1 87 ? 3.631 -5.542 10.033 1.00 70.38 87 PRO A CA 1
ATOM 663 C C . PRO A 1 87 ? 5.104 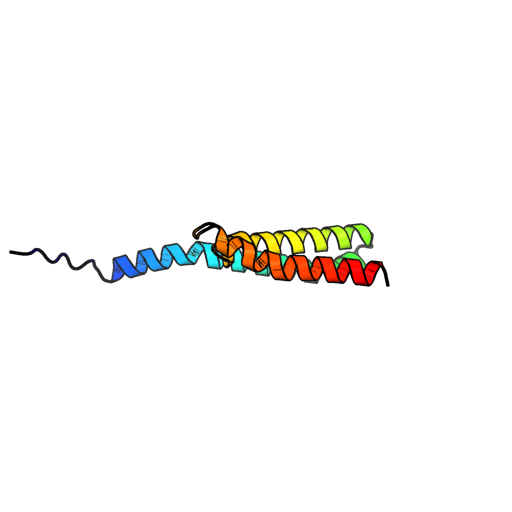-5.267 9.690 1.00 70.38 87 PRO A C 1
ATOM 665 O O . PRO A 1 87 ? 5.482 -5.401 8.531 1.00 70.38 87 PRO A O 1
ATOM 668 N N . VAL A 1 88 ? 5.958 -4.918 10.661 1.00 72.00 88 VAL A N 1
ATOM 669 C CA . VAL A 1 88 ? 7.388 -4.648 10.410 1.00 72.00 88 VAL A CA 1
ATOM 670 C C . VAL A 1 88 ? 8.144 -5.930 10.06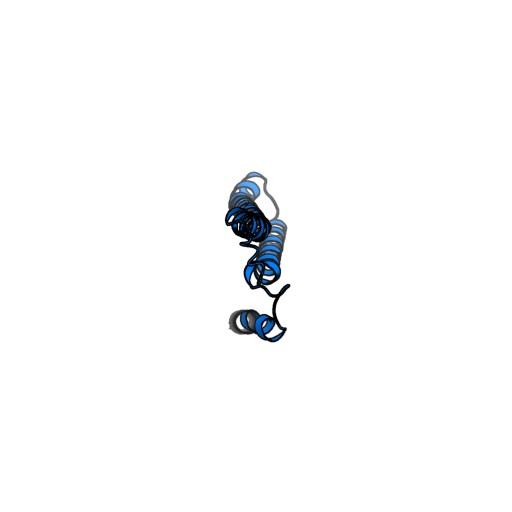3 1.00 72.00 88 VAL A C 1
ATOM 672 O O . VAL A 1 88 ? 9.013 -5.896 9.200 1.00 72.00 88 VAL A O 1
ATOM 675 N N . ALA A 1 89 ? 7.793 -7.063 10.675 1.00 77.00 89 ALA A N 1
ATOM 676 C CA . ALA A 1 89 ? 8.407 -8.357 10.373 1.00 77.00 89 ALA A CA 1
ATOM 677 C C . ALA A 1 89 ? 8.270 -8.782 8.889 1.00 77.00 89 ALA A C 1
ATOM 679 O O . ALA A 1 89 ? 9.300 -9.007 8.249 1.00 77.00 89 ALA A O 1
ATOM 680 N N . PRO A 1 90 ? 7.061 -8.848 8.290 1.00 76.69 90 PRO A N 1
ATOM 681 C CA . PRO A 1 90 ? 6.923 -9.161 6.871 1.00 76.69 90 PRO A CA 1
ATOM 682 C C . PRO A 1 90 ? 7.520 -8.067 5.977 1.00 76.69 90 PRO A C 1
ATOM 684 O O . PRO A 1 90 ? 8.059 -8.384 4.922 1.00 76.69 90 PRO A O 1
ATOM 687 N N . LEU A 1 91 ? 7.507 -6.797 6.398 1.00 79.88 91 LEU A N 1
ATOM 688 C CA . LEU A 1 91 ? 8.131 -5.716 5.630 1.00 79.88 91 LEU A CA 1
ATOM 689 C C . LEU A 1 91 ? 9.660 -5.863 5.566 1.00 79.88 91 LEU A C 1
ATOM 691 O O . LEU A 1 91 ? 10.248 -5.744 4.494 1.00 79.88 91 LEU A O 1
ATOM 695 N N . ALA A 1 92 ? 10.298 -6.185 6.693 1.00 82.38 92 ALA A N 1
ATOM 696 C CA . ALA A 1 92 ? 11.726 -6.477 6.758 1.00 82.38 92 ALA A CA 1
ATOM 697 C C . ALA A 1 92 ? 12.090 -7.696 5.898 1.00 82.38 92 ALA A C 1
ATOM 699 O O . ALA A 1 92 ? 13.117 -7.686 5.223 1.00 82.38 92 ALA A O 1
ATOM 700 N N . PHE A 1 93 ? 11.224 -8.712 5.867 1.00 85.81 93 PHE A N 1
ATOM 701 C CA . PHE A 1 93 ? 11.403 -9.882 5.011 1.00 85.81 93 PHE A CA 1
ATOM 702 C C . PHE A 1 93 ? 11.328 -9.536 3.515 1.00 85.81 93 PHE A C 1
ATOM 704 O O . PHE A 1 93 ? 12.160 -9.998 2.738 1.00 85.81 93 PHE A O 1
ATOM 711 N N . VAL A 1 94 ? 10.389 -8.676 3.106 1.00 85.12 94 VAL A N 1
ATOM 712 C CA . VAL A 1 94 ? 10.307 -8.181 1.719 1.00 85.12 94 VAL A CA 1
ATOM 713 C C . VAL A 1 94 ? 11.554 -7.376 1.346 1.00 85.12 94 VAL A C 1
ATOM 715 O O . VAL A 1 94 ? 12.106 -7.581 0.269 1.00 85.12 94 VAL A O 1
ATOM 718 N N . ILE A 1 95 ? 12.034 -6.498 2.232 1.00 86.19 95 ILE A N 1
ATOM 719 C CA . ILE A 1 95 ? 13.262 -5.722 1.994 1.00 86.19 95 ILE A CA 1
ATOM 720 C C . ILE A 1 95 ? 14.467 -6.658 1.847 1.00 86.19 95 ILE A C 1
ATOM 722 O O . ILE A 1 95 ? 15.255 -6.491 0.919 1.00 86.19 95 ILE A O 1
ATOM 726 N N . LEU A 1 96 ? 14.587 -7.666 2.715 1.00 89.75 96 LEU A N 1
ATOM 727 C CA . LEU A 1 96 ? 15.634 -8.683 2.623 1.00 89.75 96 LEU A CA 1
ATOM 728 C C . LEU A 1 96 ? 15.589 -9.410 1.271 1.00 89.75 96 LEU A C 1
ATOM 730 O O . LEU A 1 96 ? 16.620 -9.537 0.617 1.00 89.75 96 LEU A O 1
ATOM 734 N N . LEU A 1 97 ? 14.403 -9.846 0.832 1.00 86.62 97 LEU A N 1
ATOM 735 C CA . LEU A 1 97 ? 14.213 -10.497 -0.467 1.00 86.62 97 LEU A CA 1
ATOM 736 C C . LEU A 1 97 ? 14.613 -9.593 -1.638 1.00 86.62 97 LEU A C 1
ATOM 738 O O . LEU A 1 97 ? 15.273 -10.063 -2.560 1.00 86.62 97 LEU A O 1
ATOM 742 N N . LEU A 1 98 ? 14.246 -8.308 -1.600 1.00 88.69 98 LEU A N 1
ATOM 743 C CA . LEU A 1 98 ? 14.629 -7.345 -2.635 1.00 88.69 98 LEU A CA 1
ATOM 744 C C . LEU A 1 98 ? 16.144 -7.148 -2.703 1.00 88.69 98 LEU A C 1
ATOM 746 O O . LEU A 1 98 ? 16.693 -7.110 -3.800 1.00 88.69 98 LEU A O 1
ATOM 750 N N . VAL A 1 99 ? 16.818 -7.060 -1.551 1.00 90.81 99 VAL A N 1
ATOM 751 C CA . VAL A 1 99 ? 18.282 -6.950 -1.498 1.00 90.81 99 VAL A CA 1
ATOM 752 C C . VAL A 1 99 ? 18.920 -8.188 -2.117 1.00 90.81 99 VAL A C 1
ATOM 754 O O . VAL A 1 99 ? 19.721 -8.044 -3.035 1.00 90.81 99 VAL A O 1
ATOM 757 N N . VAL A 1 100 ? 18.512 -9.386 -1.686 1.00 93.00 100 VAL A N 1
ATOM 758 C CA . VAL A 1 100 ? 19.043 -10.650 -2.221 1.00 93.00 100 VAL A CA 1
ATOM 759 C C . VAL A 1 100 ? 18.842 -10.730 -3.733 1.00 93.00 100 VAL A C 1
ATOM 761 O O . VAL A 1 100 ? 19.803 -10.999 -4.446 1.00 93.00 100 VAL A O 1
ATOM 764 N N . LEU A 1 101 ? 17.634 -10.432 -4.221 1.00 90.75 101 LEU A N 1
ATOM 765 C CA . LEU A 1 101 ? 17.322 -10.428 -5.651 1.00 90.75 101 LEU A CA 1
ATOM 766 C C . LEU A 1 101 ? 18.147 -9.396 -6.430 1.00 90.75 101 LEU A C 1
ATOM 768 O O . LEU A 1 101 ? 18.56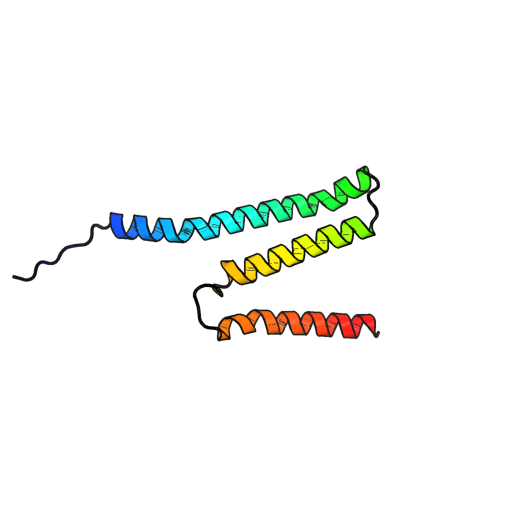5 -9.680 -7.540 1.00 90.75 101 LEU A O 1
ATOM 772 N N . SER A 1 102 ? 18.388 -8.209 -5.869 1.00 85.44 102 SER A N 1
ATOM 773 C CA . SER A 1 102 ? 19.197 -7.174 -6.530 1.00 85.44 102 SER A CA 1
ATOM 774 C C . SER A 1 102 ? 20.693 -7.503 -6.595 1.00 85.44 102 SER A C 1
ATOM 776 O O . SER A 1 102 ? 21.414 -6.920 -7.400 1.00 85.44 102 SER A O 1
ATOM 778 N N . THR A 1 103 ? 21.160 -8.407 -5.729 1.00 81.88 103 THR A N 1
ATOM 779 C CA . THR A 1 103 ? 22.560 -8.851 -5.653 1.00 81.88 103 THR A CA 1
ATOM 780 C C . THR A 1 103 ? 22.828 -10.196 -6.337 1.00 81.88 103 THR A C 1
ATOM 782 O O . THR A 1 103 ? 23.984 -10.618 -6.365 1.00 81.88 103 THR A O 1
ATOM 785 N N . ALA A 1 104 ? 21.788 -10.869 -6.840 1.00 62.97 104 ALA A N 1
ATOM 786 C CA . ALA A 1 104 ? 21.854 -12.156 -7.536 1.00 62.97 104 ALA A CA 1
ATOM 787 C C . ALA A 1 104 ? 21.793 -11.959 -9.056 1.00 62.97 104 ALA A C 1
ATOM 789 O O . ALA A 1 104 ? 22.493 -12.720 -9.760 1.00 62.97 104 ALA A O 1
#

Foldseek 3Di:
DDPPPPDPPVVVVVVVVVVCVVVVVLVVVLVVLVVVLVCLVVVCVVVVPPPVVNVVSSVVSVVVNVVSCLPPVQCCVPDDPVSNCVVVVVVVVVVVVVVVVVVD

Secondary structure (DSSP, 8-state):
--------HHHHHHHHHHHHHHHHHHHHHHHHHHHHHHHHHHHHHHTT--HHHHHHHHHHHHHHHHHHIIIIIT-TTTS-GGGGGTTHHHHHHHHHHHHHHHH-

Radius of gyration: 21.6 Å; chains: 1; bounding box: 57×20×71 Å